Protein AF-A0A0C3ECI2-F1 (afdb_monomer)

Nearest PDB structures (foldseek):
  3uul-assembly1_A  TM=3.767E-01  e=4.048E+00  Rattus norvegicus
  2jps-assembly1_A  TM=4.596E-01  e=9.157E+00  Saccharomyces cerevisiae

Solvent-accessible surface area (backbone atoms only — not comparable to full-atom values): 10170 Å² total; per-residue (Å²): 130,69,98,82,67,56,61,48,62,60,32,44,76,71,49,24,40,36,40,43,87,78,76,54,90,49,68,45,43,53,67,58,52,49,50,51,52,54,46,40,74,77,37,75,84,63,47,66,58,60,51,45,43,51,52,21,60,79,69,76,43,83,78,53,78,66,53,39,54,35,49,51,49,32,45,52,51,51,53,50,52,53,51,52,51,51,49,52,53,26,49,77,69,73,53,64,53,83,60,38,54,84,59,56,71,46,56,91,76,51,65,79,61,93,87,62,80,89,54,88,75,74,69,87,79,90,70,80,88,50,65,74,58,60,76,38,69,78,69,54,80,87,53,88,72,82,79,93,47,92,86,62,80,56,66,74,69,56,60,75,77,114

Sequence (162 aa):
QQGNELANVSLIRNGLLGCTPTLPELAMTFQCLELYHQLRRRQSSFSIQAYTKVLCVLHGVTYCPHFHDQFSMAFDVYLAILRAVQSRVNQALRRDNPSWRLRHYCPACTFKQPGEPVLVPSSLKAMDGNNSAKRMDNVGHADRRIFPSTYMISRTEVDMFK

Mean predicted aligned error: 7.59 Å

Foldseek 3Di:
DPVDDFPQVVQVVVQWGALDRHDGPDIDGLVLLVVVVVCCVVPVPCALQNSLVVVCVVVVHDDDPVSSSSSVSRNVVSVVVVVVVVCVVCVVVVNNPLCSCVQPVDCVLRPDDVPDDCDVVSGDDDDDPPVVCVVCPVVPPVDPDDDDDSVDDDPVVVVVVD

Radius of gyration: 21.49 Å; Cα contacts (8 Å, |Δi|>4): 89; chains: 1; bounding box: 53×45×58 Å

Organism: NCBI:txid1036808

Secondary structure (DSSP, 8-state):
--TT--HHHHHHHTTEEESSSSS-S-EEEHHHHHHHHHHHHH-TT--HHHHHHHHHHHTT----HHHHHHHHHHHHHHHHHHHHHHHHHHHHTT--STTHHHHHS-HHHH---TTPPPPSSS--------HHHHTTTTTTSS-------TT---HHHHHTT-

Structure (mmCIF, N/CA/C/O backbone):
data_AF-A0A0C3ECI2-F1
#
_entry.id   AF-A0A0C3ECI2-F1
#
loop_
_atom_site.group_PDB
_atom_site.id
_atom_site.type_symbol
_atom_site.label_atom_id
_atom_site.label_alt_id
_atom_site.label_comp_id
_atom_site.label_asym_id
_atom_site.label_entity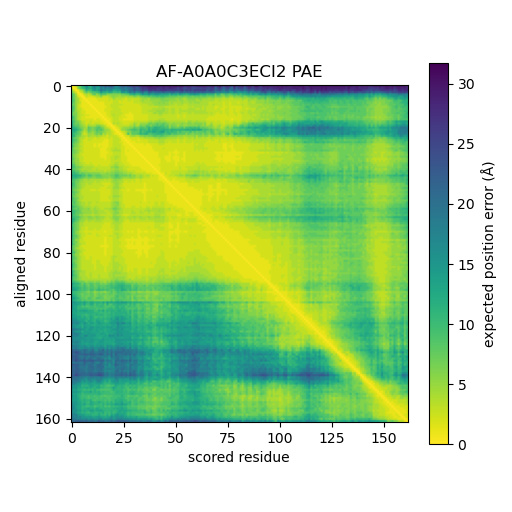_id
_atom_site.label_seq_id
_atom_site.pdbx_PDB_ins_code
_atom_site.Cartn_x
_atom_site.Cartn_y
_atom_site.Cartn_z
_atom_site.occupancy
_atom_site.B_iso_or_equiv
_atom_site.auth_seq_id
_atom_site.auth_comp_id
_atom_site.auth_asym_id
_atom_site.auth_atom_id
_atom_site.pdbx_PDB_model_num
ATOM 1 N N . GLN A 1 1 ? -18.302 -23.297 10.279 1.00 50.69 1 GLN A N 1
ATOM 2 C CA . 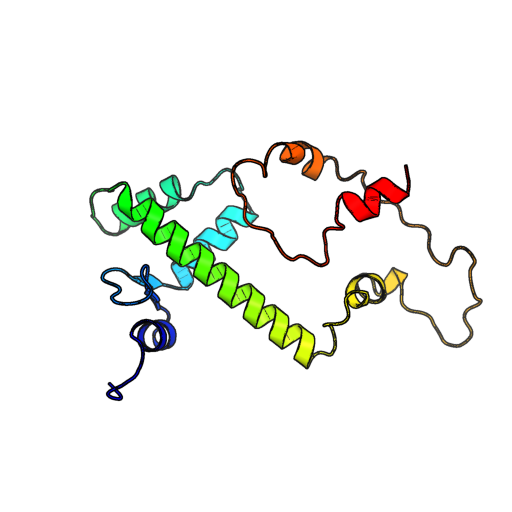GLN A 1 1 ? -16.906 -23.090 10.718 1.00 50.69 1 GLN A CA 1
ATOM 3 C C . GLN A 1 1 ? -16.179 -24.419 10.583 1.00 50.69 1 GLN A C 1
ATOM 5 O O . GLN A 1 1 ? -16.613 -25.387 11.194 1.00 50.69 1 GLN A O 1
ATOM 10 N N . GLN A 1 2 ? -15.147 -24.511 9.739 1.00 53.53 2 GLN A N 1
ATOM 11 C CA . GLN A 1 2 ? -14.218 -25.646 9.808 1.00 53.53 2 GLN A CA 1
ATOM 12 C C . GLN A 1 2 ? -13.427 -25.479 11.112 1.00 53.53 2 GLN A C 1
ATOM 14 O O . GLN A 1 2 ? -12.883 -24.404 11.346 1.00 53.53 2 GLN A O 1
ATOM 19 N N . GLY A 1 3 ? -13.422 -26.490 11.985 1.00 59.41 3 GLY A N 1
ATOM 20 C CA . GLY A 1 3 ? -13.056 -26.377 13.410 1.00 59.41 3 GLY A CA 1
ATOM 21 C C . GLY A 1 3 ? -11.617 -25.961 13.761 1.00 59.41 3 GLY A C 1
ATOM 22 O O . GLY A 1 3 ? -11.238 -26.096 14.915 1.00 59.41 3 GLY A O 1
ATOM 23 N N . ASN A 1 4 ? -10.814 -25.474 12.807 1.00 75.31 4 ASN A N 1
ATOM 24 C CA . ASN A 1 4 ? -9.437 -25.013 13.025 1.00 75.31 4 ASN A CA 1
ATOM 25 C C . ASN A 1 4 ? -9.039 -23.811 12.134 1.00 75.31 4 ASN A C 1
ATOM 27 O O . ASN A 1 4 ? -7.860 -23.555 11.898 1.00 75.31 4 ASN A O 1
ATOM 31 N N . GLU A 1 5 ? -10.009 -23.097 11.555 1.00 80.62 5 GLU A N 1
ATOM 32 C CA . GLU A 1 5 ? -9.729 -21.922 10.723 1.00 80.62 5 GLU A CA 1
ATOM 33 C C . GLU A 1 5 ? -9.471 -20.684 11.597 1.00 80.62 5 GLU A C 1
ATOM 35 O O . GLU A 1 5 ? -10.287 -20.334 12.449 1.00 80.62 5 GLU A O 1
ATOM 40 N N . LEU A 1 6 ? -8.344 -19.997 11.374 1.00 87.62 6 LEU A N 1
ATOM 41 C CA . LEU A 1 6 ? -8.027 -18.748 12.074 1.00 87.62 6 LEU A CA 1
ATOM 42 C C . LEU A 1 6 ? -9.112 -17.692 11.804 1.00 87.62 6 LEU A C 1
ATOM 44 O O . LEU A 1 6 ? -9.523 -17.500 10.656 1.00 87.62 6 LEU A O 1
ATOM 48 N N . ALA A 1 7 ? -9.516 -16.946 12.837 1.00 88.69 7 ALA A N 1
ATOM 49 C CA . ALA A 1 7 ? -10.598 -15.957 12.758 1.00 88.69 7 ALA A CA 1
ATOM 50 C C . ALA A 1 7 ? -10.422 -14.963 11.595 1.00 88.69 7 ALA A C 1
ATOM 52 O O . ALA A 1 7 ? -11.350 -14.724 10.824 1.00 88.69 7 ALA A O 1
ATOM 53 N N . ASN A 1 8 ? -9.204 -14.449 11.403 1.00 89.75 8 ASN A N 1
ATOM 54 C CA . ASN A 1 8 ? -8.904 -13.515 10.318 1.00 89.75 8 ASN A CA 1
ATOM 55 C C . ASN A 1 8 ? -9.043 -14.129 8.918 1.00 89.75 8 ASN A C 1
ATOM 57 O O . ASN A 1 8 ? -9.429 -13.424 7.993 1.00 89.75 8 ASN A O 1
ATOM 61 N N . VAL A 1 9 ? -8.798 -15.431 8.740 1.00 91.31 9 VAL A N 1
ATOM 62 C CA . VAL A 1 9 ? -9.014 -16.097 7.441 1.00 91.31 9 VAL A CA 1
ATOM 63 C C . VAL A 1 9 ? -10.509 -16.135 7.119 1.00 91.31 9 VAL A C 1
ATOM 65 O O . VAL A 1 9 ? -10.908 -15.793 6.004 1.00 91.31 9 VAL A O 1
ATOM 68 N N . SER A 1 10 ? -11.340 -16.439 8.121 1.00 91.56 10 SER A N 1
ATOM 69 C CA . SER A 1 10 ? -12.800 -16.412 7.980 1.00 91.56 10 SER A CA 1
ATOM 70 C C . SER A 1 10 ? -13.325 -15.001 7.693 1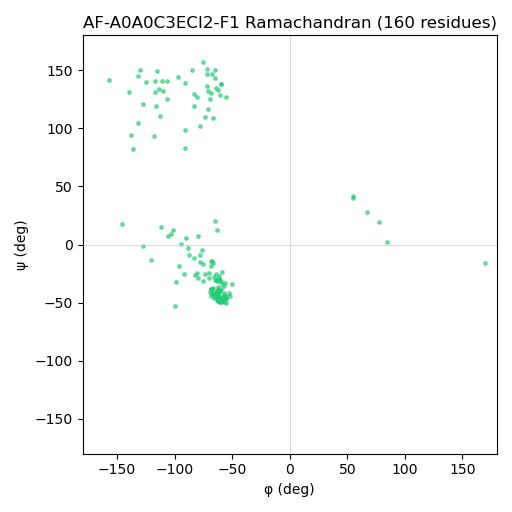.00 91.56 10 SER A C 1
ATOM 72 O O . SER A 1 10 ? -14.171 -14.826 6.816 1.00 91.56 10 SER A O 1
ATOM 74 N N . LEU A 1 11 ? -12.810 -13.980 8.388 1.00 93.44 11 LEU A N 1
ATOM 75 C CA . LEU A 1 11 ? -13.178 -12.579 8.148 1.00 93.44 11 LEU A CA 1
ATOM 76 C C . LEU A 1 11 ? -12.806 -12.134 6.729 1.00 93.44 11 LEU A C 1
ATOM 78 O O . LEU A 1 11 ? -13.648 -11.577 6.024 1.00 93.44 11 LEU A O 1
ATOM 82 N N . ILE A 1 12 ? -11.591 -12.450 6.271 1.00 93.25 12 ILE A N 1
ATOM 83 C CA . ILE A 1 12 ? -11.103 -12.042 4.945 1.00 93.25 12 ILE A CA 1
ATOM 84 C C . ILE A 1 12 ? -11.962 -12.636 3.831 1.00 93.25 12 ILE A C 1
ATOM 86 O O . ILE A 1 12 ? -12.278 -11.935 2.869 1.00 93.25 12 ILE A O 1
ATOM 90 N N . ARG A 1 13 ? -12.410 -13.889 3.979 1.00 92.94 13 ARG A N 1
ATOM 91 C CA . ARG A 1 13 ? -13.348 -14.527 3.037 1.00 92.94 13 ARG A CA 1
ATOM 92 C C . ARG A 1 13 ? -14.674 -13.771 2.902 1.00 92.94 13 ARG A C 1
ATOM 94 O O . ARG A 1 13 ? -15.314 -13.873 1.863 1.00 92.94 13 ARG A O 1
ATOM 101 N N . ASN A 1 14 ? -15.051 -12.990 3.912 1.00 94.50 14 ASN A N 1
ATOM 102 C CA . ASN A 1 14 ? -16.250 -12.153 3.930 1.00 94.50 14 ASN A CA 1
ATOM 103 C C . ASN A 1 14 ? -15.954 -10.667 3.650 1.00 94.50 14 ASN A C 1
ATOM 105 O O . ASN A 1 14 ? -16.812 -9.815 3.859 1.00 94.50 14 ASN A O 1
ATOM 109 N N . GLY A 1 15 ? -14.747 -10.328 3.188 1.00 95.06 15 GLY A N 1
ATOM 110 C CA . GLY A 1 15 ? -14.378 -8.945 2.885 1.00 95.06 15 GLY A CA 1
ATOM 111 C C . GLY A 1 15 ? -14.053 -8.090 4.117 1.00 95.06 15 GLY A C 1
ATOM 112 O O . GLY A 1 15 ? -14.050 -6.861 4.022 1.00 95.06 15 GLY A O 1
ATOM 113 N N . LEU A 1 16 ? -13.752 -8.723 5.252 1.00 95.44 16 LEU A N 1
ATOM 114 C CA . LEU A 1 16 ? -13.419 -8.075 6.519 1.00 95.44 16 LEU A CA 1
ATOM 115 C C . LEU A 1 16 ? -11.976 -8.381 6.933 1.00 95.44 16 LEU A C 1
ATOM 117 O O . LEU A 1 16 ? -11.449 -9.457 6.671 1.00 95.44 16 LEU A O 1
ATOM 121 N N . LEU A 1 17 ? -11.344 -7.454 7.638 1.00 95.06 17 LEU A N 1
ATOM 122 C CA . LEU A 1 17 ? -10.018 -7.621 8.216 1.00 95.06 17 LEU A CA 1
ATOM 123 C C . LEU A 1 17 ? -10.078 -7.270 9.700 1.00 95.06 17 LEU A C 1
ATOM 125 O O . LEU A 1 17 ? -10.462 -6.156 10.055 1.00 95.06 17 LEU A O 1
ATOM 129 N N . GLY A 1 18 ? -9.728 -8.218 10.567 1.00 93.44 18 GLY A N 1
ATOM 130 C CA . GLY A 1 18 ? -9.702 -7.988 12.006 1.00 93.44 18 GLY A CA 1
ATOM 131 C C . GLY A 1 18 ? -8.607 -7.001 12.412 1.00 93.44 18 GLY A C 1
ATOM 132 O O . GLY A 1 18 ? -7.529 -6.966 11.817 1.00 93.44 18 GLY A O 1
ATOM 133 N N . CYS A 1 19 ? -8.875 -6.216 13.455 1.00 88.75 19 CYS A N 1
ATOM 134 C CA . CYS A 1 19 ? -7.905 -5.268 14.010 1.00 88.75 19 CYS A CA 1
ATOM 135 C C . CYS A 1 19 ? -6.846 -5.942 14.903 1.00 88.75 19 CYS A C 1
ATOM 137 O O . CYS A 1 19 ? -5.821 -5.335 15.203 1.00 88.75 19 CYS A O 1
ATOM 139 N N . THR A 1 20 ? -7.071 -7.193 15.320 1.00 83.06 20 THR A N 1
ATOM 140 C CA . THR A 1 20 ? -6.128 -8.000 16.109 1.00 83.06 20 THR A CA 1
ATOM 141 C C . THR A 1 20 ? -5.945 -9.393 15.486 1.00 83.06 20 THR A C 1
ATOM 143 O O . THR A 1 20 ? -6.852 -9.917 14.829 1.00 83.06 20 THR A O 1
ATOM 146 N N . PRO A 1 21 ? -4.762 -10.018 15.646 1.00 73.38 21 PRO A N 1
ATOM 147 C CA . PRO A 1 21 ? -4.436 -11.265 14.952 1.00 73.38 21 PRO A CA 1
ATOM 148 C C . PRO A 1 21 ? -5.135 -12.503 15.533 1.00 73.38 21 PRO A C 1
ATOM 150 O O . PRO A 1 21 ? -5.419 -13.438 14.784 1.00 73.38 21 PRO A O 1
ATOM 153 N N . THR A 1 22 ? -5.396 -12.522 16.843 1.00 75.38 22 THR A N 1
ATOM 154 C CA . THR A 1 22 ? -5.849 -13.711 17.584 1.00 75.38 22 THR A CA 1
ATOM 155 C C . THR A 1 22 ? -7.355 -13.721 17.829 1.00 75.38 22 THR A C 1
ATOM 157 O O . THR A 1 22 ? -8.022 -14.691 17.480 1.00 75.38 22 THR A O 1
ATOM 160 N N . LEU A 1 23 ? -7.891 -12.645 18.405 1.00 78.50 23 LEU A N 1
ATOM 161 C CA . LEU A 1 23 ? -9.296 -12.514 18.797 1.00 78.50 23 LEU A CA 1
ATOM 162 C C . LEU A 1 23 ? -9.813 -11.126 18.388 1.00 78.50 23 LEU A C 1
ATOM 164 O O . LEU A 1 23 ? -9.784 -10.195 19.197 1.00 78.50 23 LEU A O 1
ATOM 168 N N . PRO A 1 24 ? -10.209 -10.944 17.116 1.00 81.81 24 PRO A N 1
ATOM 169 C CA . PRO A 1 24 ? -10.700 -9.661 16.632 1.00 81.81 24 PRO A CA 1
ATOM 170 C C . PRO A 1 24 ? -12.106 -9.374 17.164 1.00 81.81 24 PRO A C 1
ATOM 172 O O . PRO A 1 24 ? -13.077 -9.984 16.728 1.00 81.81 24 PRO A O 1
ATOM 175 N N . GLU A 1 25 ? -12.213 -8.408 18.076 1.00 86.50 25 GLU A N 1
ATOM 176 C CA . GLU A 1 25 ? -13.498 -7.837 18.519 1.00 86.50 25 GLU A CA 1
ATOM 177 C C . GLU A 1 25 ? -14.039 -6.791 17.535 1.00 86.50 25 GLU A C 1
ATOM 179 O O . GLU A 1 25 ? -15.242 -6.558 17.452 1.00 86.50 25 GLU A O 1
ATOM 184 N N . LEU A 1 26 ? -13.140 -6.178 16.761 1.00 89.25 26 LEU A N 1
ATOM 185 C CA . LEU A 1 26 ? -13.460 -5.225 15.709 1.00 89.25 26 LEU A CA 1
ATOM 186 C C . LEU A 1 26 ? -12.838 -5.684 14.391 1.00 89.25 26 LEU A C 1
ATOM 188 O O . LEU A 1 26 ? -11.691 -6.145 14.351 1.00 89.25 26 LEU A O 1
ATOM 192 N N . ALA A 1 27 ? -13.593 -5.519 13.310 1.00 93.44 27 ALA A N 1
ATOM 193 C CA . ALA A 1 27 ? -13.126 -5.755 11.956 1.00 93.44 27 ALA A CA 1
ATOM 194 C C . ALA A 1 27 ? -13.483 -4.576 11.049 1.00 93.44 27 ALA A C 1
ATOM 196 O O . ALA A 1 27 ? -14.536 -3.956 11.190 1.00 93.44 27 ALA A O 1
ATOM 197 N N . MET A 1 28 ? -12.597 -4.293 10.101 1.00 94.62 28 MET A N 1
ATOM 198 C CA . MET A 1 28 ? -12.754 -3.256 9.088 1.00 94.62 28 MET A CA 1
ATOM 199 C C . MET A 1 28 ? -13.056 -3.907 7.745 1.00 94.62 28 MET A C 1
ATOM 201 O O . MET A 1 28 ? -12.464 -4.926 7.397 1.00 94.62 28 MET A O 1
ATOM 205 N N . THR A 1 29 ? -13.946 -3.319 6.956 1.00 96.31 29 THR A N 1
ATOM 206 C CA . THR A 1 29 ? -14.167 -3.790 5.586 1.00 96.31 29 THR A CA 1
ATOM 207 C C . THR A 1 29 ? -12.980 -3.420 4.698 1.00 96.31 29 THR A C 1
ATOM 209 O O . THR A 1 29 ? -12.378 -2.352 4.857 1.00 96.31 29 THR A O 1
ATOM 212 N N . PHE A 1 30 ? -12.655 -4.259 3.712 1.00 96.44 30 PHE A N 1
ATOM 213 C CA . PHE A 1 30 ? -11.635 -3.903 2.717 1.00 96.44 30 PHE A CA 1
ATOM 214 C C . PHE A 1 30 ? -12.005 -2.628 1.951 1.00 96.44 30 PHE A C 1
ATOM 216 O O . PHE A 1 30 ? -11.118 -1.856 1.602 1.00 96.44 30 PHE A O 1
ATOM 223 N N . GLN A 1 31 ? -13.298 -2.360 1.739 1.00 96.94 31 GLN A N 1
ATOM 224 C CA . GLN A 1 31 ? -13.774 -1.126 1.111 1.00 96.94 31 GLN A CA 1
ATOM 225 C C . GLN A 1 31 ? -13.423 0.115 1.945 1.00 96.94 31 GLN A C 1
ATOM 227 O O . GLN A 1 31 ? -13.020 1.131 1.384 1.00 96.94 31 GLN A O 1
ATOM 232 N N . CYS A 1 32 ? -13.534 0.038 3.275 1.00 96.06 32 CYS A N 1
ATOM 233 C CA . CYS A 1 32 ? -13.144 1.121 4.179 1.00 96.06 32 CYS A CA 1
ATOM 234 C C . CYS A 1 32 ? -11.626 1.372 4.131 1.00 96.06 32 CYS A C 1
ATOM 236 O O . CYS A 1 32 ? -11.176 2.508 3.972 1.00 96.06 32 CYS A O 1
ATOM 238 N N . LEU A 1 33 ? -10.830 0.302 4.176 1.00 97.31 33 LEU A N 1
ATOM 239 C CA . LEU A 1 33 ? -9.369 0.392 4.092 1.00 97.31 33 LEU A CA 1
ATOM 240 C C . LEU A 1 33 ? -8.913 0.934 2.730 1.00 97.31 33 LEU A C 1
ATOM 242 O O . LEU A 1 33 ? -8.027 1.787 2.671 1.00 97.31 33 LEU A O 1
ATOM 246 N N . GLU A 1 34 ? -9.549 0.505 1.640 1.00 97.62 34 GLU A N 1
ATOM 247 C CA . GLU A 1 34 ? -9.254 0.999 0.295 1.00 97.62 34 GLU A CA 1
ATOM 248 C C . GLU A 1 34 ? -9.676 2.459 0.107 1.00 97.62 34 GLU A C 1
ATOM 250 O O . GLU A 1 34 ? -8.933 3.239 -0.490 1.00 97.62 34 GLU A O 1
ATOM 255 N N . LEU A 1 35 ? -10.813 2.878 0.668 1.00 97.31 35 LEU A N 1
ATOM 256 C CA . LEU A 1 35 ? -11.211 4.283 0.653 1.00 97.31 35 LEU A CA 1
ATOM 257 C C . LEU A 1 35 ? -10.148 5.155 1.330 1.00 97.31 35 LEU A C 1
ATOM 259 O O . LEU A 1 35 ? -9.698 6.143 0.746 1.00 97.31 35 LEU A O 1
ATOM 263 N N . TYR A 1 36 ? -9.691 4.770 2.525 1.00 97.25 36 TYR A N 1
ATOM 264 C CA . TYR A 1 36 ? -8.614 5.496 3.197 1.00 97.25 36 TYR A CA 1
ATOM 265 C C . TYR A 1 36 ? -7.308 5.473 2.394 1.00 97.25 36 TYR A C 1
ATOM 267 O O . TYR A 1 36 ? -6.624 6.493 2.285 1.00 97.25 36 TYR A O 1
ATOM 275 N N . HIS A 1 37 ? -6.976 4.342 1.770 1.00 96.12 37 HIS A N 1
ATOM 276 C CA . HIS A 1 37 ? -5.802 4.223 0.911 1.00 96.12 37 HIS A CA 1
ATOM 277 C C . HIS A 1 37 ? -5.840 5.217 -0.257 1.00 96.12 37 HIS A C 1
ATOM 279 O O . HIS A 1 37 ? -4.851 5.913 -0.503 1.00 96.12 37 HIS A O 1
ATOM 285 N N . GLN A 1 38 ? -6.978 5.342 -0.942 1.00 96.38 38 GLN A N 1
ATOM 286 C CA . GLN A 1 38 ? -7.151 6.302 -2.034 1.00 96.38 38 GLN A CA 1
ATOM 287 C C . GLN A 1 38 ? -7.115 7.749 -1.533 1.00 96.38 38 GLN A C 1
ATOM 289 O O . GLN A 1 38 ? -6.431 8.580 -2.136 1.00 96.38 38 GLN A O 1
ATOM 294 N N . LEU A 1 39 ? -7.766 8.045 -0.402 1.00 94.94 39 LEU A N 1
ATOM 295 C CA . LEU A 1 39 ? -7.715 9.370 0.225 1.00 94.94 39 LEU A CA 1
ATOM 296 C C . LEU A 1 39 ? -6.274 9.773 0.539 1.00 94.94 39 LEU A C 1
ATOM 298 O O . LEU A 1 39 ? -5.837 10.836 0.108 1.00 94.94 39 LEU A O 1
ATOM 302 N N . ARG A 1 40 ? -5.494 8.897 1.181 1.00 90.50 40 ARG A N 1
ATOM 303 C CA . ARG A 1 40 ? -4.093 9.168 1.535 1.00 90.50 40 ARG A CA 1
ATOM 304 C C . ARG A 1 40 ? -3.195 9.384 0.312 1.00 90.50 40 ARG A C 1
ATOM 306 O O . ARG A 1 40 ? -2.234 10.145 0.387 1.00 90.50 40 ARG A O 1
ATOM 313 N N . ARG A 1 41 ? -3.500 8.743 -0.824 1.00 88.69 41 ARG A N 1
ATOM 314 C CA . ARG A 1 41 ? -2.773 8.938 -2.095 1.00 88.69 41 ARG A CA 1
ATOM 315 C C . ARG A 1 41 ? -3.077 10.275 -2.771 1.00 88.69 41 ARG A C 1
ATOM 317 O O . ARG A 1 41 ? -2.258 10.736 -3.562 1.00 88.69 41 ARG A O 1
ATOM 324 N N . ARG A 1 42 ? -4.244 10.871 -2.513 1.00 90.38 42 ARG A N 1
ATOM 325 C CA . ARG A 1 42 ? -4.665 12.159 -3.097 1.00 90.38 42 ARG A CA 1
ATOM 326 C C . ARG A 1 42 ? -4.442 13.335 -2.156 1.00 90.38 42 ARG A C 1
ATOM 328 O O . ARG A 1 42 ? -4.153 14.430 -2.622 1.00 90.38 42 ARG A O 1
ATOM 335 N N . GLN A 1 43 ? -4.555 13.093 -0.857 1.00 86.94 43 GLN A N 1
ATOM 336 C CA . GLN A 1 43 ? -4.384 14.072 0.199 1.00 86.94 43 GLN A CA 1
ATOM 337 C C . GLN A 1 43 ? -3.576 13.456 1.343 1.00 86.94 43 GLN A C 1
ATOM 339 O O . GLN A 1 43 ? -4.116 12.809 2.242 1.00 86.94 43 GLN A O 1
ATOM 344 N N . SER A 1 44 ? -2.261 13.667 1.325 1.00 81.50 44 SER A N 1
ATOM 345 C CA . SER A 1 44 ? -1.355 13.099 2.327 1.00 81.50 44 SER A CA 1
ATOM 346 C C . SER A 1 44 ? -1.546 13.691 3.726 1.00 81.50 44 SER A C 1
ATOM 348 O O . SER A 1 44 ? -1.116 13.078 4.698 1.00 81.50 44 SER A O 1
ATOM 350 N N . SER A 1 45 ? -2.186 14.861 3.845 1.00 85.19 45 SER A N 1
ATOM 351 C CA . SER A 1 45 ? -2.498 15.488 5.137 1.00 85.19 45 SER A CA 1
ATOM 352 C C . SER A 1 45 ? -3.709 14.870 5.846 1.00 85.19 45 SER A C 1
ATOM 354 O O . SER A 1 45 ? -3.957 15.180 7.011 1.00 85.19 45 SER A O 1
ATOM 356 N N . PHE A 1 46 ? -4.464 13.988 5.180 1.00 89.31 46 PHE A N 1
ATOM 357 C CA . PHE A 1 46 ? -5.639 13.356 5.769 1.00 89.31 46 PHE A CA 1
ATOM 358 C C . PHE A 1 46 ? -5.234 12.216 6.720 1.00 89.31 46 PHE A C 1
ATOM 360 O O . PHE A 1 46 ? -4.845 11.118 6.307 1.00 89.31 46 PHE A O 1
ATOM 367 N N . SER A 1 47 ? -5.285 12.501 8.022 1.00 92.50 47 SER A N 1
ATOM 368 C CA . SER A 1 47 ? -4.774 11.609 9.065 1.00 92.50 47 SER A CA 1
ATOM 369 C C . SER A 1 47 ? -5.688 10.411 9.336 1.00 92.50 47 SER A C 1
ATOM 371 O O . SER A 1 47 ? -6.898 10.462 9.107 1.00 92.50 47 SER A O 1
ATOM 373 N N . ILE A 1 48 ? -5.106 9.338 9.885 1.00 93.88 48 ILE A N 1
ATOM 374 C CA . ILE A 1 48 ? -5.862 8.175 10.378 1.00 93.88 48 ILE A CA 1
ATOM 375 C C . ILE A 1 48 ? -6.894 8.629 11.410 1.00 93.88 48 ILE A C 1
ATOM 377 O O . ILE A 1 48 ? -8.063 8.288 11.298 1.00 93.88 48 ILE A O 1
ATOM 381 N N . GLN A 1 49 ? -6.493 9.477 12.361 1.00 94.94 49 GLN A N 1
ATOM 382 C CA . GLN A 1 49 ? -7.392 9.987 13.394 1.00 94.94 49 GLN A CA 1
ATOM 383 C C . GLN A 1 49 ? -8.616 10.705 12.811 1.00 94.94 49 GLN A C 1
ATOM 385 O O . GLN A 1 49 ? -9.729 10.503 13.297 1.00 94.94 49 GLN A O 1
ATOM 390 N N . ALA A 1 50 ? -8.427 11.544 11.786 1.00 95.44 50 ALA A N 1
ATOM 391 C CA . ALA A 1 50 ? -9.537 12.224 11.126 1.00 95.44 50 ALA A CA 1
ATOM 392 C C . ALA A 1 50 ? -10.489 11.210 10.479 1.00 95.44 50 ALA A C 1
ATOM 394 O O . ALA A 1 50 ? -11.700 11.299 10.671 1.00 95.44 50 ALA A O 1
ATOM 395 N N . TYR A 1 51 ? -9.944 10.211 9.784 1.00 96.56 51 TYR A N 1
ATOM 396 C CA . TYR A 1 51 ? -10.742 9.160 9.164 1.00 96.56 51 TYR A CA 1
ATOM 397 C C . TYR A 1 51 ? -11.514 8.321 10.188 1.00 96.56 51 TYR A C 1
ATOM 399 O O . TYR A 1 51 ? -12.723 8.147 10.057 1.00 96.56 51 TYR A O 1
ATOM 407 N N . THR A 1 52 ? -10.855 7.873 11.256 1.00 96.12 52 THR A N 1
ATOM 408 C CA . THR A 1 52 ? -11.486 7.102 12.329 1.00 96.12 52 THR A CA 1
ATOM 409 C C . THR A 1 52 ? -12.605 7.891 13.008 1.00 96.12 52 THR A C 1
ATOM 411 O O . THR A 1 52 ? -13.661 7.330 13.275 1.00 96.12 52 THR A O 1
ATOM 414 N N . LYS A 1 53 ? -12.437 9.203 13.233 1.00 96.81 53 LYS A N 1
ATOM 415 C CA . LYS A 1 53 ? -13.519 10.059 13.751 1.00 96.81 53 LYS A CA 1
ATOM 416 C C . LYS A 1 53 ? -14.723 10.102 12.809 1.00 96.81 53 LYS A C 1
ATOM 418 O O . LYS A 1 53 ? -15.850 10.032 13.287 1.00 96.81 53 LYS A O 1
ATOM 423 N N . VAL A 1 54 ? -14.498 10.186 11.495 1.00 96.62 54 VAL A N 1
ATOM 424 C CA . VAL A 1 54 ? -15.581 10.125 10.499 1.00 96.62 54 VAL A CA 1
ATOM 425 C C . VAL A 1 54 ? -16.311 8.784 10.581 1.00 96.62 54 VAL A C 1
ATOM 427 O O . VAL A 1 54 ? -17.537 8.777 10.623 1.00 96.62 54 VAL A O 1
ATOM 430 N N . LEU A 1 55 ? -15.588 7.664 10.681 1.00 95.50 55 LEU A N 1
ATOM 431 C CA . LEU A 1 55 ? -16.204 6.344 10.863 1.00 95.50 55 LEU A CA 1
ATOM 432 C C . LEU A 1 55 ? -17.043 6.283 12.145 1.00 95.50 55 LEU A C 1
ATOM 434 O O . LEU A 1 55 ? -18.192 5.857 12.101 1.00 95.50 55 LEU A O 1
ATOM 438 N N . CYS A 1 56 ? -16.512 6.765 13.270 1.00 95.62 56 CYS A N 1
ATOM 439 C CA . CYS A 1 56 ? -17.245 6.836 14.534 1.00 95.62 56 CYS A CA 1
ATOM 440 C C . CYS A 1 56 ? -18.566 7.611 14.389 1.00 95.62 56 CYS A C 1
ATOM 442 O O . CYS A 1 56 ? -19.611 7.111 14.800 1.00 95.62 56 CYS A O 1
ATOM 444 N N . VAL A 1 57 ? -18.542 8.778 13.733 1.00 97.31 57 VAL A N 1
ATOM 445 C CA . VAL A 1 57 ? -19.749 9.580 13.465 1.00 97.31 57 VAL A CA 1
ATOM 446 C C . VAL A 1 57 ? -20.745 8.823 12.581 1.00 97.31 57 VAL A C 1
ATOM 448 O O . VAL A 1 57 ? -21.927 8.783 12.908 1.00 97.31 57 VAL A O 1
ATOM 451 N N . LEU A 1 58 ? -20.284 8.186 11.499 1.00 96.19 58 LEU A N 1
ATOM 452 C CA . LEU A 1 58 ? -21.143 7.413 10.590 1.00 96.19 58 LEU A CA 1
ATOM 453 C C . LEU A 1 58 ? -21.811 6.212 11.272 1.00 96.19 58 LEU A C 1
ATOM 455 O O . LEU A 1 58 ? -22.920 5.838 10.902 1.00 96.19 58 LEU A O 1
ATOM 459 N N . HIS A 1 59 ? -21.149 5.620 12.266 1.00 93.81 59 HIS A N 1
ATOM 460 C CA . HIS A 1 59 ? -21.659 4.474 13.017 1.00 93.81 59 HIS A CA 1
ATOM 461 C C . HIS A 1 59 ? -22.391 4.855 14.314 1.00 93.81 59 HIS A C 1
ATOM 463 O O . HIS A 1 59 ? -22.857 3.965 15.021 1.00 93.81 59 HIS A O 1
ATOM 469 N N . GLY A 1 60 ? -22.505 6.147 14.643 1.00 96.06 60 GLY A N 1
ATOM 470 C CA . GLY A 1 60 ? -23.151 6.603 15.878 1.00 96.06 60 GLY A CA 1
ATOM 471 C C . GLY A 1 60 ? -22.395 6.213 17.155 1.00 96.06 60 GLY A C 1
ATOM 472 O O . GLY A 1 60 ? -23.009 6.037 18.203 1.00 96.06 60 GLY A O 1
ATOM 473 N N . VAL A 1 61 ? -21.070 6.059 17.076 1.00 94.94 61 VAL A N 1
ATOM 474 C CA . VAL A 1 61 ? -20.204 5.652 18.193 1.00 94.94 61 VAL A CA 1
ATOM 475 C C . VAL A 1 61 ? -19.319 6.822 18.622 1.00 94.94 61 VAL A C 1
ATOM 477 O O . VAL A 1 61 ? -18.78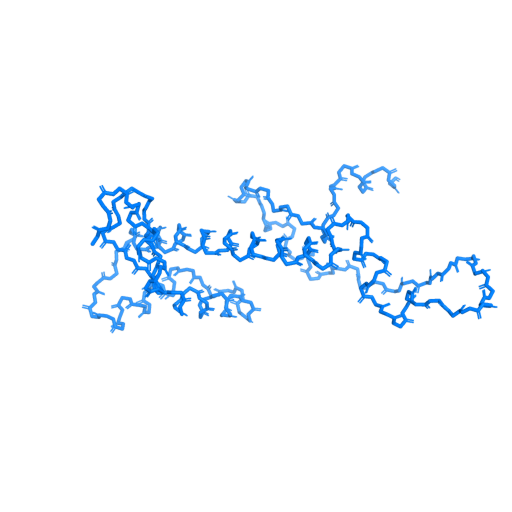6 7.554 17.789 1.00 94.94 61 VAL A O 1
ATOM 480 N N . THR A 1 62 ? -19.106 6.995 19.927 1.00 96.56 62 THR A N 1
ATOM 481 C CA . THR A 1 62 ? -18.160 7.994 20.445 1.00 96.56 62 THR A CA 1
ATOM 482 C C . THR A 1 62 ? -16.726 7.598 20.111 1.00 96.56 62 THR A C 1
ATOM 484 O O . THR A 1 62 ? -16.296 6.478 20.381 1.00 96.56 62 THR A O 1
ATOM 487 N N . TYR A 1 63 ? -15.954 8.531 19.553 1.00 95.31 63 TYR A N 1
ATOM 488 C CA . TYR A 1 63 ? -14.543 8.294 19.267 1.00 95.31 63 TYR A CA 1
ATOM 489 C C . TYR A 1 63 ? -13.752 7.984 20.548 1.00 95.31 63 TYR A C 1
ATOM 491 O O . TYR A 1 63 ? -13.762 8.764 21.499 1.00 95.31 63 TYR A O 1
ATOM 499 N N . CYS A 1 64 ? -12.997 6.887 20.518 1.00 93.88 64 CYS A N 1
ATOM 500 C CA . CYS A 1 64 ? -12.014 6.516 21.528 1.00 93.88 64 CYS A CA 1
ATOM 501 C C . CYS A 1 64 ? -10.615 6.484 20.888 1.00 93.88 64 CYS A C 1
ATOM 503 O O . CYS A 1 64 ? -10.491 5.988 19.763 1.00 93.88 64 CYS A O 1
ATOM 505 N N . PRO A 1 65 ? -9.550 6.955 21.573 1.00 93.12 65 PRO A N 1
ATOM 506 C CA . PRO A 1 65 ? -8.182 6.886 21.058 1.00 93.12 65 PRO A CA 1
ATOM 507 C C . PRO A 1 65 ? -7.765 5.497 20.563 1.00 93.12 65 PRO A C 1
ATOM 509 O O . PRO A 1 65 ? -7.088 5.408 19.549 1.00 93.12 65 PRO A O 1
ATOM 512 N N . HIS A 1 66 ? -8.238 4.414 21.186 1.00 91.88 66 HIS A N 1
ATOM 513 C CA . HIS A 1 66 ? -7.891 3.055 20.763 1.00 91.88 66 HIS A CA 1
ATOM 514 C C . HIS A 1 66 ? -8.339 2.712 19.328 1.00 91.88 66 HIS A C 1
ATOM 516 O O . HIS A 1 66 ? -7.686 1.917 18.653 1.00 91.88 66 HIS A O 1
ATOM 522 N N . PHE A 1 67 ? -9.401 3.340 18.807 1.00 92.56 67 PHE A N 1
ATOM 523 C CA . PHE A 1 67 ? -9.833 3.110 17.424 1.00 92.56 67 PHE A CA 1
ATOM 524 C C . PHE A 1 67 ? -8.812 3.600 16.396 1.00 92.56 67 PHE A C 1
ATOM 526 O O . PHE A 1 67 ? -8.748 3.055 15.293 1.00 92.56 67 PHE A O 1
ATOM 533 N N . HIS A 1 68 ? -8.009 4.612 16.742 1.00 93.56 68 HIS A N 1
ATOM 534 C CA . HIS A 1 68 ? -6.891 5.036 15.906 1.00 93.56 68 HIS A CA 1
ATOM 535 C C . HIS A 1 68 ? -5.896 3.887 15.728 1.00 93.56 68 HIS A C 1
ATOM 537 O O . HIS A 1 68 ? -5.529 3.557 14.601 1.00 93.5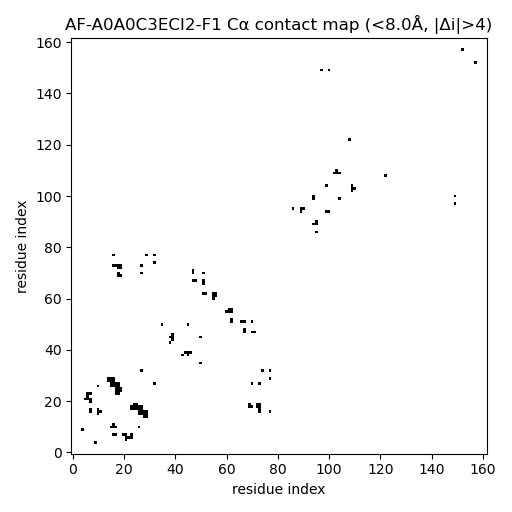6 68 HIS A O 1
ATOM 543 N N . ASP A 1 69 ? -5.506 3.252 16.832 1.00 91.94 69 ASP A N 1
ATOM 544 C CA . ASP A 1 69 ? -4.502 2.191 16.828 1.00 91.94 69 ASP A CA 1
ATOM 545 C C . ASP A 1 69 ? -5.031 0.943 16.126 1.00 91.94 69 ASP A C 1
ATOM 547 O O . ASP A 1 69 ? -4.358 0.396 15.255 1.00 91.94 69 ASP A O 1
ATOM 551 N N . GLN A 1 70 ? -6.276 0.553 16.414 1.00 92.75 70 GLN A N 1
ATOM 552 C CA . GLN A 1 70 ? -6.945 -0.559 15.736 1.00 92.75 70 GLN A CA 1
ATOM 553 C C . GLN A 1 70 ? -7.019 -0.348 14.220 1.00 92.75 70 GLN A C 1
ATOM 555 O O . GLN A 1 70 ? -6.687 -1.252 13.451 1.00 92.75 70 GLN A O 1
ATOM 560 N N . PHE A 1 71 ? -7.413 0.852 13.780 1.00 94.38 71 PHE A N 1
ATOM 561 C CA . PHE A 1 71 ? -7.447 1.172 12.359 1.00 94.38 71 PHE A CA 1
ATOM 562 C C . PHE A 1 71 ? -6.042 1.169 11.753 1.00 94.38 71 PHE A C 1
ATOM 564 O O . PHE A 1 71 ? -5.840 0.588 10.690 1.00 94.38 71 PHE A O 1
ATOM 571 N N . SER A 1 72 ? -5.061 1.778 12.426 1.00 93.19 72 SER A N 1
ATOM 572 C CA . SER A 1 72 ? -3.671 1.812 11.966 1.00 93.19 72 SER A CA 1
ATOM 573 C C . SER A 1 72 ? -3.103 0.402 11.786 1.00 93.19 72 SER A C 1
ATOM 575 O O . SER A 1 72 ? -2.512 0.108 10.749 1.00 93.19 72 SER A O 1
ATOM 577 N N . MET A 1 73 ? -3.332 -0.492 12.751 1.00 91.12 73 MET A N 1
ATOM 578 C CA . MET A 1 73 ? -2.905 -1.891 12.686 1.00 91.12 73 MET A CA 1
ATOM 579 C C . MET A 1 73 ? -3.561 -2.635 11.519 1.00 91.12 73 MET A C 1
ATOM 581 O O . MET A 1 73 ? -2.866 -3.274 10.726 1.00 91.12 73 MET A O 1
ATOM 585 N N . ALA A 1 74 ? -4.886 -2.524 11.371 1.00 94.12 74 ALA A N 1
ATOM 586 C CA . ALA A 1 74 ? -5.604 -3.137 10.255 1.00 94.12 74 ALA A CA 1
ATOM 587 C C . ALA A 1 74 ? -5.118 -2.588 8.902 1.00 94.12 74 ALA A C 1
ATOM 589 O O . ALA A 1 74 ? -4.934 -3.341 7.945 1.00 94.12 74 ALA A O 1
ATOM 590 N N . PHE A 1 75 ? -4.850 -1.283 8.824 1.00 95.00 75 PHE A N 1
ATOM 591 C CA . PHE A 1 75 ? -4.368 -0.630 7.613 1.00 95.00 75 PHE A CA 1
ATOM 592 C C . PHE A 1 75 ? -2.948 -1.065 7.231 1.00 95.00 75 PHE A C 1
ATOM 594 O O . PHE A 1 75 ? -2.671 -1.304 6.056 1.00 95.00 75 PHE A O 1
ATOM 601 N N . ASP A 1 76 ? -2.055 -1.253 8.201 1.00 92.31 76 ASP A N 1
ATOM 602 C CA . ASP A 1 76 ? -0.720 -1.795 7.947 1.00 92.31 76 ASP A CA 1
ATOM 603 C C . ASP A 1 76 ? -0.778 -3.225 7.390 1.00 92.31 76 ASP A C 1
ATOM 605 O O . ASP A 1 76 ? -0.084 -3.544 6.416 1.00 92.31 76 ASP A O 1
ATOM 609 N N . VAL A 1 77 ? -1.650 -4.075 7.948 1.00 93.06 77 VAL A N 1
ATOM 610 C CA . VAL A 1 77 ? -1.886 -5.439 7.443 1.00 93.06 77 VAL A CA 1
ATOM 611 C C . VAL A 1 77 ? -2.491 -5.402 6.039 1.00 93.06 77 VAL A C 1
ATOM 613 O O . VAL A 1 77 ? -2.038 -6.134 5.158 1.00 93.06 77 VAL A O 1
ATOM 616 N N . TYR A 1 78 ? -3.450 -4.511 5.786 1.00 95.62 78 TYR A N 1
ATOM 617 C CA . TYR A 1 78 ? -4.014 -4.289 4.455 1.00 95.62 78 TYR A CA 1
ATOM 618 C C . TYR A 1 78 ? -2.939 -3.952 3.417 1.00 95.62 78 TYR A C 1
ATOM 620 O O . TYR A 1 78 ? -2.847 -4.600 2.371 1.00 95.62 78 TYR A O 1
ATOM 628 N N . LEU A 1 79 ? -2.065 -2.991 3.725 1.00 94.06 79 LEU A N 1
ATOM 629 C CA . LEU A 1 79 ? -0.954 -2.625 2.850 1.00 94.06 79 LEU A CA 1
ATOM 630 C C . LEU A 1 79 ? 0.026 -3.788 2.646 1.00 94.06 79 LEU A C 1
ATOM 632 O O . LEU A 1 79 ? 0.552 -3.959 1.543 1.00 94.06 79 LEU A O 1
ATOM 636 N N . ALA A 1 80 ? 0.277 -4.601 3.675 1.00 92.56 80 ALA A N 1
ATOM 637 C CA . ALA A 1 80 ? 1.110 -5.795 3.557 1.00 92.56 80 ALA A CA 1
ATOM 638 C C . ALA A 1 80 ? 0.490 -6.838 2.611 1.00 92.56 80 ALA A C 1
ATOM 640 O O . ALA A 1 80 ? 1.199 -7.377 1.758 1.00 92.56 80 ALA A O 1
ATOM 641 N N . ILE A 1 81 ? -0.827 -7.061 2.692 1.00 94.19 81 ILE A N 1
ATOM 642 C CA . ILE A 1 81 ? -1.565 -7.942 1.776 1.00 94.19 81 ILE A CA 1
ATOM 643 C C . ILE A 1 81 ? -1.431 -7.438 0.336 1.00 94.19 81 ILE A C 1
ATOM 645 O O . ILE A 1 81 ? -1.036 -8.211 -0.537 1.00 94.19 81 ILE A O 1
ATOM 649 N N . LEU A 1 82 ? -1.673 -6.147 0.080 1.00 95.19 82 LEU A N 1
ATOM 650 C CA . LEU A 1 82 ? -1.528 -5.572 -1.264 1.00 95.19 82 LEU A CA 1
ATOM 651 C C . LEU A 1 82 ? -0.118 -5.772 -1.834 1.00 95.19 82 LEU A C 1
ATOM 653 O O . LEU A 1 82 ? 0.039 -6.161 -2.992 1.00 95.19 82 LEU A O 1
ATOM 657 N N . ARG A 1 83 ? 0.920 -5.546 -1.021 1.00 92.56 83 ARG A N 1
ATOM 658 C CA . ARG A 1 83 ? 2.318 -5.754 -1.432 1.00 92.56 83 ARG A CA 1
ATOM 659 C C . ARG A 1 83 ? 2.607 -7.223 -1.733 1.00 92.56 83 ARG A C 1
ATOM 661 O O . ARG A 1 83 ? 3.263 -7.515 -2.730 1.00 92.56 83 ARG A O 1
ATOM 668 N N . ALA A 1 84 ? 2.107 -8.143 -0.910 1.00 94.06 84 ALA A N 1
ATOM 669 C CA . ALA A 1 84 ? 2.271 -9.576 -1.128 1.00 94.06 84 ALA A CA 1
ATOM 670 C C . ALA A 1 84 ? 1.571 -10.037 -2.416 1.00 94.06 84 ALA A C 1
ATOM 672 O O . ALA A 1 84 ? 2.160 -10.782 -3.201 1.00 94.06 84 ALA A O 1
ATOM 673 N N . VAL A 1 85 ? 0.354 -9.548 -2.676 1.00 95.31 85 VAL A N 1
ATOM 674 C CA . VAL A 1 85 ? -0.372 -9.801 -3.928 1.00 95.31 85 VAL A CA 1
ATOM 675 C C . VAL A 1 85 ? 0.417 -9.257 -5.117 1.00 95.31 85 VAL A C 1
ATOM 677 O O . VAL A 1 85 ? 0.686 -10.005 -6.054 1.00 95.31 85 VAL A O 1
ATOM 680 N N . GLN A 1 86 ? 0.873 -8.003 -5.063 1.00 93.19 86 GLN A N 1
ATOM 681 C CA . GLN A 1 86 ? 1.678 -7.412 -6.135 1.00 93.19 86 GLN A CA 1
ATOM 682 C C . GLN A 1 86 ? 2.980 -8.188 -6.380 1.00 93.19 86 GLN A C 1
ATOM 684 O O . GLN A 1 86 ? 3.383 -8.357 -7.529 1.00 93.19 86 GLN A O 1
ATOM 689 N N . SER A 1 87 ? 3.627 -8.683 -5.322 1.00 91.94 87 SER A N 1
ATOM 690 C CA . SER A 1 87 ? 4.829 -9.516 -5.425 1.00 91.94 87 SER A CA 1
ATOM 691 C C . SER A 1 87 ? 4.548 -10.821 -6.176 1.00 91.94 87 SER A C 1
ATOM 693 O O . SER A 1 87 ? 5.236 -11.132 -7.147 1.00 91.94 87 SER A O 1
ATOM 695 N N . ARG A 1 88 ? 3.473 -11.535 -5.814 1.00 96.12 88 ARG A N 1
ATOM 696 C CA . ARG A 1 88 ? 3.046 -12.763 -6.508 1.00 96.12 88 ARG A CA 1
ATOM 697 C C . ARG A 1 88 ? 2.670 -12.502 -7.965 1.00 96.12 88 ARG A C 1
ATOM 699 O O . ARG A 1 88 ? 3.053 -13.271 -8.839 1.00 96.12 88 ARG A O 1
ATOM 706 N N . VAL A 1 89 ? 1.970 -11.399 -8.241 1.00 95.94 89 VAL A N 1
ATOM 707 C CA . VAL A 1 89 ? 1.646 -10.970 -9.611 1.00 95.94 89 VAL A CA 1
ATOM 708 C C . VAL A 1 89 ? 2.922 -10.694 -10.405 1.00 95.94 89 VAL A C 1
ATOM 710 O O . VAL A 1 89 ? 3.045 -11.138 -11.543 1.00 95.94 89 VAL A O 1
ATOM 713 N N . ASN A 1 90 ? 3.903 -10.008 -9.814 1.00 93.19 90 ASN A N 1
ATOM 714 C CA . ASN A 1 90 ? 5.181 -9.759 -10.474 1.00 93.19 90 ASN A CA 1
ATOM 715 C C . ASN A 1 90 ? 5.916 -11.065 -10.782 1.00 93.19 90 ASN A C 1
ATOM 717 O O . ASN A 1 90 ? 6.379 -11.221 -11.905 1.00 93.19 90 ASN A O 1
ATOM 721 N N . GLN A 1 91 ? 5.973 -12.014 -9.846 1.00 94.81 91 GLN A N 1
ATOM 722 C CA . GLN A 1 91 ? 6.580 -13.331 -10.078 1.00 94.81 91 GLN A CA 1
ATOM 723 C C . GLN A 1 91 ? 5.873 -14.094 -11.205 1.00 94.81 91 GLN A C 1
ATOM 725 O O . GLN A 1 91 ? 6.524 -14.560 -12.138 1.00 94.81 91 GLN A O 1
ATOM 730 N N . ALA A 1 92 ? 4.537 -14.151 -11.181 1.00 97.19 92 ALA A N 1
ATOM 731 C CA . ALA A 1 92 ? 3.747 -14.812 -12.220 1.00 97.19 92 ALA A CA 1
ATOM 732 C C . ALA A 1 92 ? 3.985 -14.204 -13.614 1.00 97.19 92 ALA A C 1
ATOM 734 O O . ALA A 1 92 ? 4.011 -14.915 -14.615 1.00 97.19 92 ALA A O 1
ATOM 735 N N . LEU A 1 93 ? 4.214 -12.889 -13.674 1.00 95.31 93 LEU A N 1
ATOM 736 C CA . LEU A 1 93 ? 4.516 -12.156 -14.903 1.00 95.31 93 LEU A CA 1
ATOM 737 C C . LEU A 1 93 ? 6.024 -12.077 -15.224 1.00 95.31 93 LEU A C 1
ATOM 739 O O . LEU A 1 93 ? 6.390 -11.376 -16.169 1.00 95.31 93 LEU A O 1
ATOM 743 N N . ARG A 1 94 ? 6.896 -12.757 -14.459 1.00 93.50 94 ARG A N 1
ATOM 744 C CA . ARG A 1 94 ? 8.372 -12.721 -14.580 1.00 93.50 94 ARG A CA 1
ATOM 745 C C . ARG A 1 94 ? 8.962 -11.301 -14.507 1.00 93.50 94 ARG A C 1
ATOM 747 O O . ARG A 1 94 ? 9.846 -10.922 -15.276 1.00 93.50 94 ARG A O 1
ATOM 754 N N . ARG A 1 95 ? 8.422 -10.492 -13.593 1.00 91.88 95 ARG A N 1
ATOM 755 C CA . ARG A 1 95 ? 8.766 -9.081 -13.317 1.00 91.88 95 ARG A CA 1
ATOM 756 C C . ARG A 1 95 ? 9.437 -8.875 -11.958 1.00 91.88 95 ARG A C 1
ATOM 758 O O . ARG A 1 95 ? 9.470 -7.763 -11.438 1.00 91.88 95 ARG A O 1
ATOM 765 N N . ASP A 1 96 ? 9.908 -9.951 -11.351 1.00 90.88 96 ASP A N 1
ATOM 766 C CA . ASP A 1 96 ? 10.489 -10.018 -10.011 1.00 90.88 96 ASP A CA 1
ATOM 767 C C . ASP A 1 96 ? 12.002 -9.743 -9.981 1.00 90.88 96 ASP A C 1
ATOM 769 O O . ASP A 1 96 ? 12.566 -9.525 -8.911 1.00 90.88 96 ASP A O 1
ATOM 773 N N . ASN A 1 97 ? 12.662 -9.665 -11.144 1.00 88.81 97 ASN A N 1
ATOM 774 C CA . ASN A 1 97 ? 14.064 -9.256 -11.217 1.00 88.81 97 ASN A CA 1
ATOM 775 C C . ASN A 1 97 ? 14.244 -7.802 -10.705 1.00 88.81 97 ASN A C 1
ATOM 777 O O . ASN A 1 97 ? 13.526 -6.909 -11.168 1.00 88.81 97 ASN A O 1
ATOM 781 N N . PRO A 1 98 ? 15.232 -7.510 -9.830 1.00 84.62 98 PRO A N 1
ATOM 782 C CA . PRO A 1 98 ? 15.453 -6.160 -9.292 1.00 84.62 98 PRO A CA 1
ATOM 783 C C . PRO A 1 98 ? 15.655 -5.081 -10.366 1.00 84.62 98 PRO A C 1
ATOM 785 O O . PRO A 1 98 ? 15.203 -3.947 -10.214 1.00 84.62 98 PRO A O 1
ATOM 788 N N . SER A 1 99 ? 16.276 -5.444 -11.491 1.00 85.50 99 SER A N 1
ATOM 789 C CA . SER A 1 99 ? 16.513 -4.548 -12.628 1.00 85.50 99 SER A CA 1
ATOM 790 C C . SER A 1 99 ? 15.367 -4.520 -13.645 1.00 85.50 99 SER A C 1
ATOM 792 O O . SER A 1 99 ? 15.423 -3.735 -14.594 1.00 85.50 99 SER A O 1
ATOM 794 N N . TRP A 1 100 ? 14.313 -5.329 -13.458 1.00 89.62 100 TRP A N 1
ATOM 795 C CA . TRP A 1 100 ? 13.198 -5.435 -14.406 1.00 89.62 100 TRP A CA 1
ATOM 796 C C . TRP A 1 100 ? 12.576 -4.070 -14.680 1.00 89.62 100 TRP A C 1
ATOM 798 O O . TRP A 1 100 ? 12.406 -3.677 -15.833 1.00 89.62 100 TRP A O 1
ATOM 808 N N . ARG A 1 101 ? 12.309 -3.294 -13.621 1.00 85.94 101 ARG A N 1
ATOM 809 C CA . ARG A 1 101 ? 11.740 -1.953 -13.775 1.00 85.94 101 ARG A CA 1
ATOM 810 C C . ARG A 1 101 ? 12.669 -1.052 -14.584 1.00 85.94 101 ARG A C 1
ATOM 812 O O . ARG A 1 101 ? 12.220 -0.442 -15.543 1.00 85.94 101 ARG A O 1
ATOM 819 N N . LEU A 1 102 ? 13.960 -1.006 -14.265 1.00 81.81 102 LEU A N 1
ATOM 820 C CA . LEU A 1 102 ? 14.911 -0.155 -14.987 1.00 81.81 102 LEU A CA 1
ATOM 821 C C . LEU A 1 102 ? 14.944 -0.463 -16.496 1.00 81.81 102 LEU A C 1
ATOM 823 O O . LEU A 1 102 ? 15.064 0.460 -17.301 1.00 81.81 102 LEU A O 1
ATOM 827 N N . ARG A 1 103 ? 14.792 -1.742 -16.865 1.00 84.62 103 ARG A N 1
ATOM 828 C CA . ARG A 1 103 ? 14.795 -2.223 -18.256 1.00 84.62 103 ARG A CA 1
ATOM 829 C C . ARG A 1 103 ? 13.454 -2.072 -18.976 1.00 84.62 103 ARG A C 1
ATOM 831 O O . ARG A 1 103 ? 13.450 -1.980 -20.197 1.00 84.62 103 ARG A O 1
ATOM 838 N N . HIS A 1 104 ? 12.327 -2.056 -18.265 1.00 86.88 104 HIS A N 1
ATOM 839 C CA . HIS A 1 104 ? 10.998 -2.179 -18.888 1.00 86.88 104 HIS A CA 1
ATOM 840 C C . HIS A 1 104 ? 9.992 -1.082 -18.504 1.00 86.88 104 HIS A C 1
ATOM 842 O O . HIS A 1 104 ? 8.873 -1.091 -19.007 1.00 86.88 104 HIS A O 1
ATOM 848 N N . TYR A 1 105 ? 10.350 -0.129 -17.635 1.00 83.62 105 TYR A N 1
ATOM 849 C CA . TYR A 1 105 ? 9.406 0.882 -17.134 1.00 83.62 105 TYR A CA 1
ATOM 850 C C . TYR A 1 105 ? 8.920 1.862 -18.204 1.00 83.62 105 TYR A C 1
ATOM 852 O O . TYR A 1 105 ? 7.758 2.254 -18.186 1.00 83.62 105 TYR A O 1
ATOM 860 N N . CYS A 1 106 ? 9.795 2.255 -19.131 1.00 86.19 106 CYS A N 1
ATOM 861 C CA . CYS A 1 106 ? 9.445 3.123 -20.251 1.00 86.19 106 CYS A CA 1
ATOM 862 C C . CYS A 1 106 ? 9.691 2.361 -21.556 1.00 86.19 106 CYS A C 1
ATOM 864 O O . CYS A 1 106 ? 10.813 2.416 -22.061 1.00 86.19 106 CYS A O 1
ATOM 866 N N . PRO A 1 107 ? 8.675 1.682 -22.122 1.00 86.31 107 PRO A N 1
ATOM 867 C CA . PRO A 1 107 ? 8.822 0.969 -23.388 1.00 86.31 107 PRO A CA 1
ATOM 868 C C . PRO A 1 107 ? 9.398 1.852 -24.500 1.00 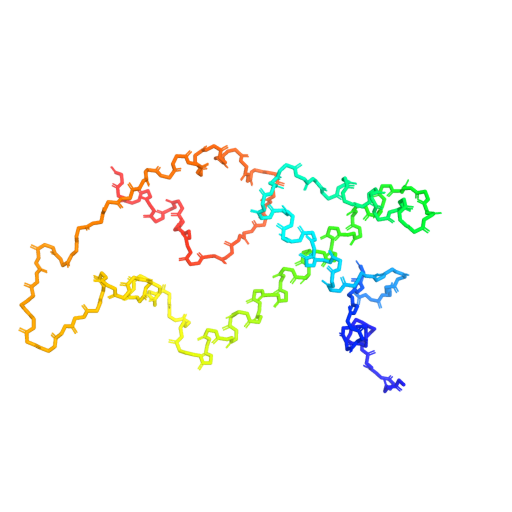86.31 107 PRO A C 1
ATOM 870 O O . PRO A 1 107 ? 10.322 1.433 -25.181 1.00 86.31 107 PRO A O 1
ATOM 873 N N . ALA A 1 108 ? 8.953 3.107 -24.612 1.00 84.75 108 ALA A N 1
ATOM 874 C CA . ALA A 1 108 ? 9.490 4.054 -25.593 1.00 84.75 108 ALA A CA 1
ATOM 875 C C . ALA A 1 108 ? 10.989 4.362 -25.401 1.00 84.75 108 ALA A C 1
ATOM 877 O O . ALA A 1 108 ? 11.682 4.660 -26.364 1.00 84.75 108 ALA A O 1
ATOM 878 N N . CYS A 1 109 ? 11.491 4.291 -24.167 1.00 82.38 109 CYS A N 1
ATOM 879 C CA . CYS A 1 109 ? 12.878 4.609 -23.841 1.00 82.38 109 CYS A CA 1
ATOM 880 C C . CYS A 1 109 ? 13.800 3.381 -23.878 1.00 82.38 109 CYS A C 1
ATOM 882 O O . CYS A 1 109 ? 15.015 3.539 -23.977 1.00 82.38 109 CYS A O 1
ATOM 884 N N . THR A 1 110 ? 13.261 2.173 -23.681 1.00 86.44 110 THR A N 1
ATOM 885 C CA . THR A 1 110 ? 14.065 0.962 -23.440 1.00 86.44 110 THR A CA 1
ATOM 886 C C . THR A 1 110 ? 13.863 -0.145 -24.466 1.00 86.44 110 THR A C 1
ATOM 888 O O . THR A 1 110 ? 14.662 -1.081 -24.499 1.00 86.44 110 THR A O 1
ATOM 891 N N . PHE A 1 111 ? 12.828 -0.066 -25.302 1.00 87.44 111 PHE A N 1
ATOM 892 C CA . PHE A 1 111 ? 12.627 -1.011 -26.392 1.00 87.44 111 PHE A CA 1
ATOM 893 C C . PHE A 1 111 ? 13.679 -0.790 -27.485 1.00 87.44 111 PHE A C 1
ATOM 895 O O . PHE A 1 111 ? 13.902 0.342 -27.905 1.00 87.44 111 PHE A O 1
ATOM 902 N N . LYS A 1 112 ? 14.316 -1.877 -27.934 1.00 87.06 112 LYS A N 1
ATOM 903 C CA . LYS A 1 112 ? 15.322 -1.871 -29.001 1.00 87.06 112 LYS A CA 1
ATOM 904 C C . LYS A 1 112 ? 14.826 -2.683 -30.184 1.00 87.06 112 LYS A C 1
ATOM 906 O O . LYS A 1 112 ? 14.350 -3.804 -29.997 1.00 87.06 112 LYS A O 1
ATOM 911 N N . GLN A 1 113 ? 14.921 -2.118 -31.382 1.00 89.06 113 GLN A N 1
ATOM 912 C CA . GLN A 1 113 ? 14.520 -2.813 -32.605 1.00 89.06 113 GLN A CA 1
ATOM 913 C C . GLN A 1 113 ? 15.655 -3.703 -33.138 1.00 89.06 113 GLN A C 1
ATOM 915 O O . GL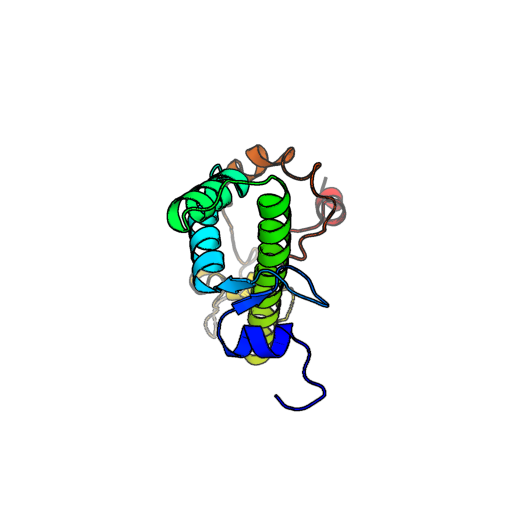N A 1 113 ? 16.832 -3.391 -32.933 1.00 89.06 113 GLN A O 1
ATOM 920 N N . PRO A 1 114 ? 15.340 -4.815 -33.830 1.00 93.69 114 PRO A N 1
ATOM 921 C CA . PRO A 1 114 ? 16.357 -5.610 -34.510 1.00 93.69 114 PRO A CA 1
ATOM 922 C C . PRO A 1 114 ? 17.175 -4.745 -35.481 1.00 93.69 114 PRO A C 1
ATOM 924 O O . PRO A 1 114 ? 16.604 -4.065 -36.328 1.00 93.69 114 PRO A O 1
ATOM 927 N N . GLY A 1 115 ? 18.504 -4.773 -35.353 1.00 93.38 115 GLY A N 1
ATOM 928 C CA . GLY A 1 115 ? 19.416 -3.997 -36.204 1.00 93.38 115 GLY A CA 1
ATOM 929 C C . GLY A 1 115 ? 19.651 -2.546 -35.770 1.00 93.38 115 GLY A C 1
ATOM 930 O O . GLY A 1 115 ? 20.388 -1.834 -36.448 1.00 93.38 115 GLY A O 1
ATOM 931 N N . GLU A 1 116 ? 19.074 -2.095 -34.652 1.00 92.62 116 GLU A N 1
ATOM 932 C CA . GLU A 1 116 ? 19.362 -0.763 -34.110 1.00 92.62 116 GLU A CA 1
ATOM 933 C C . GLU A 1 116 ? 20.846 -0.648 -33.691 1.00 92.62 116 GLU A C 1
ATOM 935 O O . GLU A 1 116 ? 21.367 -1.555 -33.030 1.00 92.62 116 GLU A O 1
ATOM 940 N N . PRO A 1 117 ? 21.548 0.447 -34.042 1.00 90.56 117 PRO A N 1
ATOM 941 C CA . PRO A 1 117 ? 22.938 0.639 -33.647 1.00 90.56 117 PRO A CA 1
ATOM 942 C C . PRO A 1 117 ? 23.081 0.768 -32.124 1.00 90.56 117 PRO A C 1
ATOM 944 O O . PRO A 1 117 ? 22.259 1.385 -31.442 1.00 90.56 117 PRO A O 1
ATOM 947 N N . VAL A 1 118 ? 24.168 0.216 -31.578 1.00 90.56 118 VAL A N 1
ATOM 948 C CA . VAL A 1 118 ? 24.492 0.356 -30.152 1.00 90.56 118 VAL A CA 1
ATOM 949 C C . VAL A 1 118 ? 24.918 1.797 -29.876 1.00 90.56 118 VAL A C 1
ATOM 951 O O . VAL A 1 118 ? 25.936 2.261 -30.381 1.00 90.56 118 VAL A O 1
ATOM 954 N N . LEU A 1 119 ? 24.141 2.501 -29.054 1.00 88.50 119 LEU A N 1
ATOM 955 C CA . LEU A 1 119 ? 24.442 3.865 -28.621 1.00 88.50 119 LEU A CA 1
ATOM 956 C C . LEU A 1 119 ? 25.250 3.860 -27.315 1.00 88.50 119 LEU A C 1
ATOM 958 O O . LEU A 1 119 ? 24.940 3.099 -26.394 1.00 88.50 119 LEU A O 1
ATOM 962 N N . VAL A 1 120 ? 26.250 4.744 -27.216 1.00 90.44 120 VAL A N 1
ATOM 963 C CA . VAL A 1 120 ? 27.055 4.972 -26.004 1.00 90.44 120 VAL A CA 1
ATOM 964 C C . VAL A 1 120 ? 27.132 6.486 -25.735 1.00 90.44 120 VAL A C 1
ATOM 966 O O . VAL A 1 120 ? 27.861 7.179 -26.442 1.00 90.44 120 VAL A O 1
ATOM 969 N N . PRO A 1 121 ? 26.389 7.021 -24.744 1.00 86.31 121 PRO A N 1
ATOM 970 C CA . PRO A 1 121 ? 25.476 6.311 -23.843 1.00 86.31 121 PRO A CA 1
ATOM 971 C C . PRO A 1 121 ? 24.189 5.841 -24.544 1.00 86.31 121 PRO A C 1
ATOM 973 O O . PRO A 1 121 ? 23.704 6.467 -25.481 1.00 86.31 121 PRO A O 1
ATOM 976 N N . SER A 1 122 ? 23.599 4.747 -24.052 1.00 83.44 122 SER A N 1
ATOM 977 C CA . SER A 1 122 ? 22.405 4.131 -24.657 1.00 83.44 122 SER A CA 1
ATOM 978 C C . SER A 1 122 ? 21.098 4.882 -24.393 1.00 83.44 122 SER A C 1
ATOM 980 O O . SER A 1 122 ? 20.100 4.647 -25.076 1.00 83.44 122 SER A O 1
ATOM 982 N N . SER A 1 123 ? 21.098 5.773 -23.400 1.00 81.56 123 SER A N 1
ATOM 983 C CA . SER A 1 123 ? 19.975 6.643 -23.059 1.00 81.56 123 SER A CA 1
ATOM 984 C C . SER A 1 123 ? 20.466 7.880 -22.311 1.00 81.56 123 SER A C 1
ATOM 986 O O . SER A 1 123 ? 21.323 7.758 -21.434 1.00 81.56 123 SER A O 1
ATOM 988 N N . LEU A 1 124 ? 19.864 9.037 -22.586 1.00 85.00 124 LEU A N 1
ATOM 989 C CA . LEU A 1 124 ? 19.969 10.237 -21.755 1.00 85.00 124 LEU A CA 1
ATOM 990 C C . LEU A 1 124 ? 18.643 10.421 -21.019 1.00 85.00 124 LEU A C 1
ATOM 992 O O . LEU A 1 124 ? 17.582 10.434 -21.641 1.00 85.00 124 LEU A O 1
ATOM 996 N N . LYS A 1 125 ? 18.689 10.524 -19.689 1.00 79.19 125 LYS A N 1
ATOM 997 C CA . LYS A 1 125 ? 17.491 10.674 -18.856 1.00 79.19 125 LYS A CA 1
ATOM 998 C C . LYS A 1 125 ? 17.527 12.018 -18.148 1.00 79.19 125 LYS A C 1
ATOM 1000 O O . LYS A 1 125 ? 18.424 12.267 -17.349 1.00 79.19 125 LYS A O 1
ATOM 1005 N N . ALA A 1 126 ? 16.530 12.855 -18.413 1.00 80.62 126 ALA A N 1
ATOM 1006 C CA . ALA A 1 126 ? 16.249 14.015 -17.583 1.00 80.62 126 ALA A CA 1
ATOM 1007 C C . ALA A 1 126 ? 15.398 13.551 -16.398 1.00 80.62 126 ALA A C 1
ATOM 1009 O O . ALA A 1 126 ? 14.313 13.001 -16.580 1.00 80.62 126 ALA A O 1
ATOM 1010 N N . MET A 1 127 ? 15.913 13.734 -15.188 1.00 76.31 127 MET A N 1
ATOM 1011 C CA . MET A 1 127 ? 15.171 13.479 -13.959 1.00 76.31 127 MET A CA 1
ATOM 1012 C C . MET A 1 127 ? 14.884 14.828 -13.317 1.00 76.31 127 MET A C 1
ATOM 1014 O O . MET A 1 127 ? 15.794 15.650 -13.193 1.00 76.31 127 MET A O 1
ATOM 1018 N N . ASP A 1 128 ? 13.637 15.066 -12.904 1.00 74.94 128 ASP A N 1
ATOM 1019 C CA . ASP A 1 128 ? 13.408 16.139 -11.943 1.00 74.94 128 ASP A CA 1
ATOM 1020 C C . ASP A 1 128 ? 14.232 15.782 -10.696 1.00 74.94 128 ASP A C 1
ATOM 1022 O O . ASP A 1 128 ? 14.329 14.608 -10.334 1.00 74.94 128 ASP A O 1
ATOM 1026 N N . GLY A 1 129 ? 14.904 16.757 -10.079 1.00 73.38 129 GLY A N 1
ATOM 1027 C CA . GLY A 1 129 ? 15.822 16.534 -8.951 1.00 73.38 129 GLY A CA 1
ATOM 1028 C C . GLY A 1 129 ? 15.157 15.998 -7.674 1.00 73.38 129 GLY A C 1
ATOM 1029 O O . GLY A 1 129 ? 15.702 16.178 -6.583 1.00 73.38 129 GLY A O 1
ATOM 1030 N N . ASN A 1 130 ? 13.967 15.411 -7.803 1.00 72.50 130 ASN A N 1
ATOM 1031 C CA . ASN A 1 130 ? 13.110 14.825 -6.799 1.00 72.50 130 ASN A CA 1
ATOM 1032 C C . ASN A 1 130 ? 12.801 15.817 -5.678 1.00 72.50 130 ASN A C 1
ATOM 1034 O O . ASN A 1 130 ? 12.804 15.491 -4.491 1.00 72.50 130 ASN A O 1
ATOM 1038 N N . ASN A 1 131 ? 12.580 17.080 -6.055 1.00 72.00 131 ASN A N 1
ATOM 1039 C CA . ASN A 1 131 ? 12.420 18.179 -5.102 1.00 72.00 131 ASN A CA 1
ATOM 1040 C C . ASN A 1 131 ? 11.177 17.997 -4.215 1.00 72.00 131 ASN A C 1
ATOM 1042 O O . ASN A 1 131 ? 11.151 18.486 -3.088 1.00 72.00 131 ASN A O 1
ATOM 1046 N N . SER A 1 132 ? 10.169 17.264 -4.691 1.00 68.81 132 SER A N 1
ATOM 1047 C CA . SER A 1 132 ? 9.009 16.856 -3.896 1.00 68.81 132 SER A CA 1
ATOM 1048 C C . SER A 1 132 ? 9.395 15.885 -2.775 1.00 68.81 132 SER A C 1
ATOM 1050 O O . SER A 1 132 ? 8.975 16.090 -1.639 1.00 68.81 132 SER A O 1
ATOM 1052 N N . ALA A 1 133 ? 10.249 14.891 -3.041 1.00 66.75 133 ALA A N 1
ATOM 1053 C CA . ALA A 1 133 ? 10.740 13.980 -2.007 1.00 66.75 133 ALA A CA 1
ATOM 1054 C C . ALA A 1 133 ? 11.710 14.655 -1.030 1.00 66.75 133 ALA A C 1
ATOM 1056 O O . ALA A 1 133 ? 11.726 14.289 0.138 1.00 66.75 133 ALA A O 1
ATOM 1057 N N . LYS A 1 134 ? 12.456 15.690 -1.447 1.00 69.94 134 LYS A N 1
ATOM 1058 C CA . LYS A 1 134 ? 13.278 16.494 -0.517 1.00 69.94 134 LYS A CA 1
ATOM 1059 C C . LYS A 1 134 ? 12.441 17.189 0.561 1.00 69.94 134 LYS A C 1
ATOM 1061 O O . LYS A 1 134 ? 12.905 17.352 1.682 1.00 69.94 134 LYS A O 1
ATOM 1066 N N . ARG A 1 135 ? 11.179 17.539 0.272 1.00 65.50 135 ARG A N 1
ATOM 1067 C CA . ARG A 1 135 ? 10.238 18.052 1.295 1.00 65.50 135 ARG A CA 1
ATOM 1068 C C . ARG A 1 135 ? 9.862 16.994 2.337 1.00 65.50 135 ARG A C 1
ATOM 1070 O O . ARG A 1 135 ? 9.346 17.338 3.394 1.00 65.50 135 ARG A O 1
ATOM 1077 N N . MET A 1 136 ? 10.132 15.728 2.032 1.00 65.00 136 MET A N 1
ATOM 1078 C CA . MET A 1 136 ? 9.891 14.573 2.884 1.00 65.00 136 MET A CA 1
ATOM 1079 C C . MET A 1 136 ? 11.180 14.060 3.545 1.00 65.00 136 MET A C 1
ATOM 1081 O O . MET A 1 136 ? 11.129 13.009 4.167 1.00 65.00 136 MET A O 1
ATOM 1085 N N . ASP A 1 137 ? 12.321 14.762 3.455 1.00 64.38 137 ASP A N 1
ATOM 1086 C CA . ASP A 1 137 ? 13.601 14.276 4.019 1.00 64.38 137 ASP A CA 1
ATOM 1087 C C . ASP A 1 137 ? 13.528 14.098 5.549 1.00 64.38 137 ASP A C 1
ATOM 1089 O O . ASP A 1 137 ? 14.079 13.152 6.100 1.00 64.38 137 ASP A O 1
ATOM 1093 N N . ASN A 1 138 ? 12.718 14.924 6.224 1.00 62.62 138 ASN A N 1
ATOM 1094 C CA . ASN A 1 138 ? 12.408 14.766 7.652 1.00 62.62 138 ASN A CA 1
ATOM 1095 C C . ASN A 1 138 ? 11.276 13.753 7.927 1.00 62.62 138 ASN A C 1
ATOM 1097 O O . ASN A 1 138 ? 11.030 13.373 9.075 1.00 62.62 138 ASN A O 1
ATOM 1101 N N . VAL A 1 139 ? 10.551 13.321 6.891 1.00 57.75 139 VAL A N 1
ATOM 1102 C CA . VAL A 1 139 ? 9.401 12.415 6.991 1.00 57.75 139 VAL A CA 1
ATOM 1103 C C . VAL A 1 139 ? 9.900 10.979 6.862 1.00 57.75 139 VAL A C 1
ATOM 1105 O O . VAL A 1 139 ? 9.901 10.373 5.797 1.00 57.75 139 VAL A O 1
ATOM 1108 N N . GLY A 1 140 ? 10.360 10.440 7.985 1.00 56.12 140 GLY A N 1
ATOM 1109 C CA . GLY A 1 140 ? 10.911 9.085 8.059 1.00 56.12 140 GLY A CA 1
ATOM 1110 C C . GLY A 1 140 ? 11.610 8.778 9.379 1.00 56.12 140 GLY A C 1
ATOM 1111 O O . GLY A 1 140 ? 11.779 7.617 9.718 1.00 56.12 140 GLY A O 1
ATOM 1112 N N . HIS A 1 141 ? 11.952 9.797 10.175 1.00 62.78 141 HIS A N 1
ATOM 1113 C CA . HIS A 1 141 ? 12.545 9.585 11.500 1.00 62.78 141 HIS A CA 1
ATOM 1114 C C . HIS A 1 141 ? 11.561 9.014 12.531 1.00 62.78 141 HIS A C 1
ATOM 1116 O O . HIS A 1 141 ? 11.985 8.387 13.498 1.00 62.78 141 HIS A O 1
ATOM 1122 N N . ALA A 1 142 ? 10.256 9.225 12.333 1.00 63.62 142 ALA A N 1
ATOM 1123 C CA . ALA A 1 142 ? 9.225 8.762 13.260 1.00 63.62 142 ALA A CA 1
ATOM 1124 C C . ALA A 1 142 ? 8.891 7.268 13.101 1.00 63.62 142 ALA A C 1
ATOM 1126 O O . ALA A 1 142 ? 8.503 6.626 14.074 1.00 63.62 142 ALA A O 1
ATOM 1127 N N . ASP A 1 143 ? 9.046 6.706 11.898 1.00 67.50 143 ASP A N 1
ATOM 1128 C CA . ASP A 1 143 ? 8.745 5.302 11.615 1.00 67.50 143 ASP A CA 1
ATOM 1129 C C . ASP A 1 143 ? 10.038 4.544 11.301 1.00 67.50 143 ASP A C 1
ATOM 1131 O O . ASP A 1 143 ? 10.663 4.744 10.263 1.00 67.50 143 ASP A O 1
ATOM 1135 N N . ARG A 1 144 ? 10.446 3.656 12.213 1.00 74.38 144 ARG A N 1
ATOM 1136 C CA . ARG A 1 144 ? 11.676 2.858 12.075 1.00 74.38 144 ARG A CA 1
ATOM 1137 C C . ARG A 1 144 ? 11.531 1.696 11.089 1.00 74.38 144 ARG A C 1
ATOM 1139 O O . ARG A 1 144 ? 12.502 0.975 10.861 1.00 74.38 144 ARG A O 1
ATOM 1146 N N . ARG A 1 145 ? 10.332 1.455 10.549 1.00 74.69 145 ARG A N 1
ATOM 1147 C CA . ARG A 1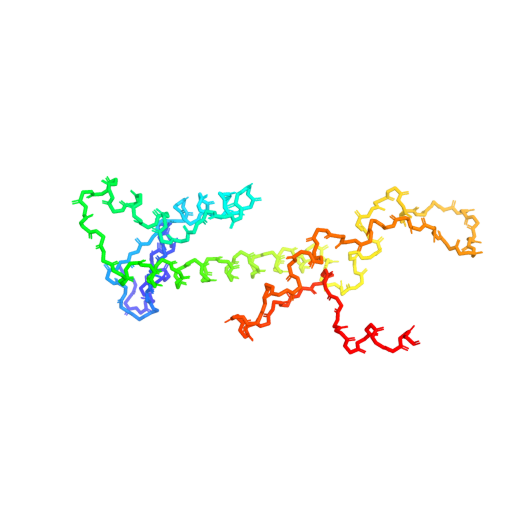 145 ? 10.088 0.353 9.616 1.00 74.69 145 ARG A CA 1
ATOM 1148 C C . ARG A 1 145 ? 10.730 0.653 8.269 1.00 74.69 145 ARG A C 1
ATOM 1150 O O . ARG A 1 145 ? 10.610 1.743 7.718 1.00 74.69 145 ARG A O 1
ATOM 1157 N N . ILE A 1 146 ? 11.380 -0.360 7.710 1.00 75.50 146 ILE A N 1
ATOM 1158 C CA . ILE A 1 146 ? 11.984 -0.280 6.383 1.00 75.50 146 ILE A CA 1
ATOM 1159 C C . ILE A 1 146 ? 10.891 -0.549 5.350 1.00 75.50 146 ILE A C 1
ATOM 1161 O O . ILE A 1 146 ? 10.175 -1.545 5.446 1.00 75.50 146 ILE A O 1
ATOM 1165 N N . PHE A 1 147 ? 10.766 0.326 4.353 1.00 75.44 147 PHE A N 1
ATOM 1166 C CA . PHE A 1 147 ? 9.904 0.098 3.197 1.00 75.44 147 PHE A CA 1
ATOM 1167 C C . PHE A 1 147 ? 10.713 -0.592 2.084 1.00 75.44 147 PHE A C 1
ATOM 1169 O O . PHE A 1 147 ? 11.438 0.094 1.360 1.00 75.44 147 PHE A O 1
ATOM 1176 N N . PRO A 1 148 ? 10.627 -1.931 1.925 1.00 75.25 148 PRO A N 1
ATOM 1177 C CA . PRO A 1 148 ? 11.340 -2.633 0.865 1.00 75.25 148 PRO A CA 1
ATOM 1178 C C . PRO A 1 148 ? 10.756 -2.220 -0.485 1.00 75.25 148 PRO A C 1
ATOM 1180 O O . PRO A 1 148 ? 9.622 -2.559 -0.830 1.00 75.25 148 PRO A O 1
ATOM 1183 N N . SER A 1 149 ? 11.529 -1.450 -1.243 1.00 77.31 149 SER A N 1
ATOM 1184 C CA . SER A 1 149 ? 11.082 -0.845 -2.488 1.00 77.31 149 SER A CA 1
ATOM 1185 C C . SER A 1 149 ? 12.166 -0.912 -3.539 1.00 77.31 149 SER A C 1
ATOM 1187 O O . SER A 1 149 ? 13.280 -0.458 -3.327 1.00 77.31 149 SER A O 1
ATOM 1189 N N . THR A 1 150 ? 11.799 -1.377 -4.727 1.00 77.00 150 THR A N 1
ATOM 1190 C CA . THR A 1 150 ? 12.647 -1.297 -5.922 1.00 77.00 150 THR A CA 1
ATOM 1191 C C . THR A 1 150 ? 12.614 0.093 -6.580 1.00 77.00 150 THR A C 1
ATOM 1193 O O . THR A 1 150 ? 13.090 0.252 -7.700 1.00 77.00 150 THR A O 1
ATOM 1196 N N . TYR A 1 151 ? 11.981 1.089 -5.941 1.00 76.75 151 TYR A N 1
ATOM 1197 C CA . TYR A 1 151 ? 12.030 2.503 -6.347 1.00 76.75 151 TYR A CA 1
ATOM 1198 C C . TYR A 1 151 ? 13.077 3.314 -5.578 1.00 76.75 151 TYR A C 1
ATOM 1200 O O . TYR A 1 151 ? 13.413 4.412 -6.009 1.00 76.75 151 TYR A O 1
ATOM 1208 N N . MET A 1 152 ? 13.547 2.817 -4.433 1.00 77.62 152 MET A N 1
ATOM 1209 C CA . MET A 1 152 ? 14.488 3.528 -3.573 1.00 77.62 152 MET A CA 1
ATOM 1210 C C . MET A 1 152 ? 15.813 2.773 -3.564 1.00 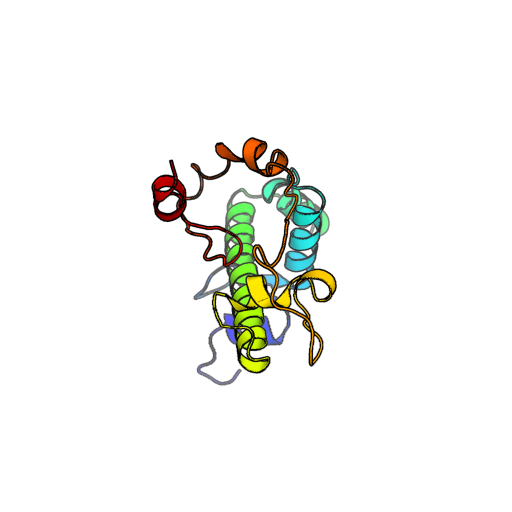77.62 152 MET A C 1
ATOM 1212 O O . MET A 1 152 ? 15.826 1.554 -3.426 1.00 77.62 152 MET A O 1
ATOM 1216 N N . ILE A 1 153 ? 16.909 3.506 -3.728 1.00 78.88 153 ILE A N 1
ATOM 1217 C CA . ILE A 1 153 ? 18.277 2.998 -3.591 1.00 78.88 153 ILE A CA 1
ATOM 1218 C C . ILE A 1 153 ? 18.743 3.351 -2.176 1.00 78.88 153 ILE A C 1
ATOM 1220 O O . ILE A 1 153 ? 18.347 4.395 -1.644 1.00 78.88 153 ILE A O 1
ATOM 1224 N N . SER A 1 154 ? 19.527 2.484 -1.532 1.00 79.75 154 SER A N 1
ATOM 1225 C CA . SER A 1 154 ? 20.006 2.769 -0.177 1.00 79.75 154 SER A CA 1
ATOM 1226 C C . SER A 1 154 ? 20.947 3.980 -0.165 1.00 79.75 154 SER A C 1
ATOM 1228 O O . SER A 1 154 ? 21.662 4.232 -1.136 1.00 79.75 154 SER A O 1
ATOM 1230 N N . ARG A 1 155 ? 20.985 4.732 0.949 1.00 78.88 155 ARG A N 1
ATOM 1231 C CA . ARG A 1 155 ? 21.948 5.842 1.098 1.00 78.88 155 ARG A CA 1
ATOM 1232 C C . ARG A 1 155 ? 23.384 5.344 0.929 1.00 78.88 155 ARG A C 1
ATOM 1234 O O . ARG A 1 155 ? 24.146 5.965 0.204 1.00 78.88 155 ARG A O 1
ATOM 1241 N N . THR A 1 156 ? 23.699 4.180 1.498 1.00 86.50 156 THR A N 1
ATOM 1242 C CA . THR A 1 156 ? 25.012 3.536 1.379 1.00 86.50 156 THR A CA 1
ATOM 1243 C C . THR A 1 156 ? 25.431 3.320 -0.075 1.00 86.50 156 THR A C 1
ATOM 1245 O O . THR A 1 156 ? 26.564 3.625 -0.415 1.00 86.50 156 THR A O 1
ATOM 1248 N N . GLU A 1 157 ? 24.534 2.847 -0.945 1.00 85.50 157 GLU A N 1
ATOM 1249 C CA . GLU A 1 157 ? 24.837 2.673 -2.374 1.00 85.50 157 GLU A CA 1
ATOM 1250 C C . GLU A 1 157 ? 25.015 4.009 -3.107 1.00 85.50 157 GLU A C 1
ATOM 1252 O O . GLU A 1 157 ? 25.876 4.118 -3.976 1.00 85.50 157 GLU A O 1
ATOM 1257 N N . VAL A 1 158 ? 24.214 5.027 -2.772 1.00 83.38 158 VAL A N 1
ATOM 1258 C CA . VAL A 1 158 ? 24.301 6.361 -3.395 1.00 83.38 158 VAL A CA 1
ATOM 1259 C C . VAL A 1 158 ? 25.584 7.086 -2.989 1.00 83.38 158 VAL A C 1
ATOM 1261 O O . VAL A 1 158 ? 26.220 7.726 -3.824 1.00 83.38 158 VAL A O 1
ATOM 1264 N N . ASP A 1 159 ? 25.976 6.979 -1.722 1.00 86.31 159 ASP A N 1
ATOM 1265 C CA . ASP A 1 159 ? 27.126 7.689 -1.163 1.00 86.31 159 ASP A CA 1
ATOM 1266 C C . ASP A 1 159 ? 28.470 7.201 -1.735 1.00 86.31 159 ASP A C 1
ATOM 1268 O O . ASP A 1 159 ? 29.454 7.924 -1.629 1.00 86.31 159 ASP A O 1
ATOM 1272 N N . MET A 1 160 ? 28.518 6.044 -2.413 1.00 92.12 160 MET A N 1
ATOM 1273 C CA . MET A 1 160 ? 29.720 5.573 -3.126 1.00 92.12 160 MET A CA 1
ATOM 1274 C C . MET A 1 160 ? 30.084 6.416 -4.360 1.00 92.12 160 MET A C 1
ATOM 1276 O O . MET A 1 160 ? 31.177 6.260 -4.897 1.00 92.12 160 MET A O 1
ATOM 1280 N N . PHE A 1 161 ? 29.169 7.264 -4.840 1.00 81.38 161 PHE A N 1
ATOM 1281 C CA . PHE A 1 161 ? 29.358 8.104 -6.031 1.00 81.38 161 PHE A CA 1
ATOM 1282 C C . PHE A 1 161 ? 29.592 9.588 -5.703 1.00 81.38 161 PHE A C 1
ATOM 1284 O O . PHE A 1 161 ? 29.570 10.417 -6.615 1.00 81.38 161 PHE A O 1
ATOM 1291 N N . LYS A 1 162 ? 29.750 9.928 -4.419 1.00 72.12 162 LYS A N 1
ATOM 1292 C CA . LYS A 1 162 ? 30.176 11.257 -3.964 1.00 72.12 162 LYS A CA 1
ATOM 1293 C C . LYS A 1 162 ? 31.694 11.360 -3.979 1.00 72.12 162 LYS A C 1
ATOM 1295 O O . LYS A 1 162 ? 32.172 12.458 -4.331 1.00 72.12 162 LYS A O 1
#

pLDDT: mean 86.43, std 10.39, range [50.69, 97.62]